Protein AF-A0A1A9CVL1-F1 (afdb_monomer_lite)

Foldseek 3Di:
DVVVLVVLQVLLVQLQCLLVCPVVNLVVVLVCLCPPPPCRPDDPDDSNVSNVRSNVSNVVSVVVSVVVD

Secondary structure (DSSP, 8-state):
-HHHHHHHHHHHHHHHHHHTTGGGHHHHHHHHHHHH-SS---TT--HHHHHHHHHHHHHHHHHHHHHH-

Radius of gyration: 13.57 Å; chains: 1; bounding box: 29×23×36 Å

pLDDT: mean 84.89, std 7.81, range [56.56, 93.5]

Sequence (69 aa):
MHLHFACVAIGGVAGILLALNFRDSAYRVYELLMNRSPVSPGFGFSPLLLRITGAVLGISLIAQIATRL

Structure (mmCIF, N/CA/C/O backbone):
data_AF-A0A1A9CVL1-F1
#
_entry.id   AF-A0A1A9CVL1-F1
#
loop_
_atom_site.group_PDB
_atom_site.id
_atom_site.type_symbol
_atom_site.label_atom_id
_atom_site.label_alt_id
_atom_site.label_comp_id
_atom_site.label_asym_id
_atom_site.label_entity_id
_atom_site.label_seq_id
_atom_site.pdbx_PDB_ins_code
_atom_site.Cartn_x
_atom_site.Cartn_y
_atom_site.Cartn_z
_atom_site.occupancy
_atom_site.B_iso_or_equiv
_atom_site.auth_seq_id
_atom_site.auth_comp_id
_atom_site.auth_asym_id
_atom_site.auth_atom_id
_atom_site.pdbx_PDB_model_num
ATOM 1 N N . MET A 1 1 ? 13.656 -16.493 -12.514 1.00 65.12 1 MET A N 1
ATOM 2 C CA . MET A 1 1 ? 13.633 -15.036 -12.791 1.00 65.12 1 MET A CA 1
ATOM 3 C C . MET A 1 1 ? 12.218 -14.513 -13.041 1.00 65.12 1 MET A C 1
ATOM 5 O O . MET A 1 1 ? 11.838 -13.547 -12.396 1.00 65.12 1 MET A O 1
ATOM 9 N N . HIS A 1 2 ? 11.397 -15.172 -13.866 1.00 76.44 2 HIS A N 1
ATOM 10 C CA . HIS A 1 2 ? 10.021 -14.723 -14.156 1.00 76.44 2 HIS A CA 1
ATOM 11 C C . HIS A 1 2 ? 9.079 -14.658 -12.940 1.00 76.44 2 HIS A C 1
ATOM 13 O O . HIS A 1 2 ? 8.295 -13.722 -12.836 1.00 76.44 2 HIS A O 1
ATOM 19 N N . LEU A 1 3 ? 9.199 -15.586 -11.981 1.00 83.38 3 LEU A N 1
ATOM 20 C CA . LEU A 1 3 ? 8.381 -15.572 -10.758 1.00 83.38 3 LEU A CA 1
ATOM 21 C C . LEU A 1 3 ? 8.624 -14.318 -9.900 1.00 83.38 3 LEU A C 1
ATOM 23 O O . LEU A 1 3 ? 7.685 -13.731 -9.377 1.00 83.38 3 LEU A O 1
ATOM 27 N N . HIS A 1 4 ? 9.881 -13.877 -9.802 1.00 81.62 4 HIS A N 1
ATOM 28 C CA . HIS A 1 4 ? 10.238 -12.661 -9.073 1.00 81.62 4 HIS A CA 1
ATOM 29 C C . HIS A 1 4 ? 9.615 -11.425 -9.733 1.00 81.62 4 HIS A C 1
ATOM 31 O O . HIS A 1 4 ? 8.985 -10.620 -9.055 1.00 81.62 4 HIS A O 1
ATOM 37 N N . PHE A 1 5 ? 9.720 -11.307 -11.061 1.00 82.56 5 PHE A N 1
ATOM 38 C CA .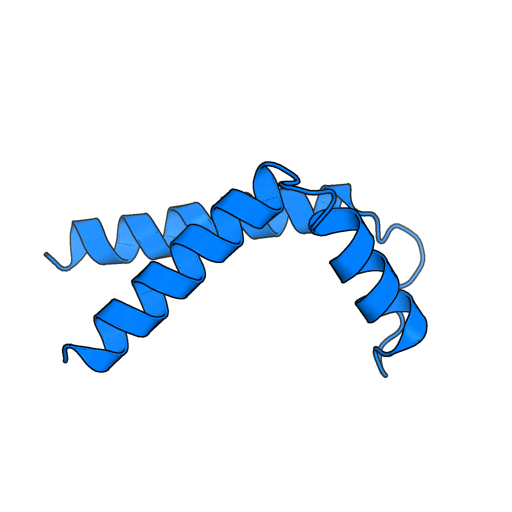 PHE A 1 5 ? 9.075 -10.224 -11.809 1.00 82.56 5 PHE A CA 1
ATOM 39 C C . PHE A 1 5 ? 7.552 -10.221 -11.642 1.00 82.56 5 PHE A C 1
ATOM 41 O O . PHE A 1 5 ? 6.973 -9.160 -11.429 1.00 82.56 5 PHE A O 1
ATOM 48 N N . ALA A 1 6 ? 6.912 -11.394 -11.672 1.00 84.69 6 ALA A N 1
ATOM 49 C CA . ALA A 1 6 ? 5.474 -11.509 -11.449 1.00 84.69 6 ALA A CA 1
ATOM 50 C C . ALA A 1 6 ? 5.070 -11.028 -10.045 1.00 84.69 6 ALA A C 1
ATOM 52 O O . ALA A 1 6 ? 4.147 -10.227 -9.920 1.00 84.69 6 ALA A O 1
ATOM 53 N N . CYS A 1 7 ? 5.790 -11.440 -8.995 1.00 85.69 7 CYS A N 1
ATOM 54 C CA . CYS A 1 7 ? 5.516 -10.989 -7.628 1.00 85.69 7 CYS A CA 1
ATOM 55 C C . CYS A 1 7 ? 5.676 -9.472 -7.467 1.00 85.69 7 CYS A C 1
ATOM 57 O O . CYS A 1 7 ? 4.819 -8.829 -6.862 1.00 85.69 7 CYS A O 1
ATOM 59 N N . VAL A 1 8 ? 6.741 -8.891 -8.027 1.00 87.19 8 VAL A N 1
ATOM 60 C CA . VAL A 1 8 ? 6.984 -7.442 -7.951 1.00 87.19 8 VAL A CA 1
ATOM 61 C C . VAL A 1 8 ? 5.906 -6.671 -8.717 1.00 87.19 8 VAL A C 1
ATOM 63 O O . VAL A 1 8 ? 5.405 -5.670 -8.212 1.00 87.19 8 VAL A O 1
ATOM 66 N N . ALA A 1 9 ? 5.487 -7.155 -9.890 1.00 86.38 9 ALA 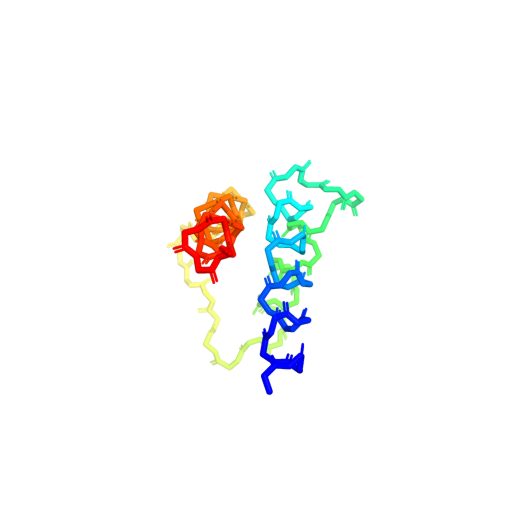A N 1
ATOM 67 C CA . ALA A 1 9 ? 4.465 -6.496 -10.701 1.00 86.38 9 ALA A CA 1
ATOM 68 C C . ALA A 1 9 ? 3.093 -6.528 -10.016 1.00 86.38 9 ALA A C 1
ATOM 70 O O . ALA A 1 9 ? 2.436 -5.495 -9.894 1.00 86.38 9 ALA A O 1
ATOM 71 N N . ILE A 1 10 ? 2.685 -7.696 -9.511 1.00 89.94 10 ILE A N 1
ATOM 72 C CA . ILE A 1 10 ? 1.417 -7.860 -8.790 1.00 89.94 10 ILE A CA 1
ATOM 73 C C . ILE A 1 10 ? 1.421 -7.010 -7.514 1.00 89.94 10 ILE A C 1
ATOM 75 O O . ILE A 1 10 ? 0.451 -6.298 -7.256 1.00 89.94 10 ILE A O 1
ATOM 79 N N . GLY A 1 11 ? 2.517 -7.028 -6.747 1.00 89.75 11 GLY A N 1
ATOM 80 C CA . GLY A 1 11 ? 2.671 -6.201 -5.548 1.00 89.75 11 GLY A CA 1
ATOM 81 C C . GLY A 1 11 ? 2.626 -4.701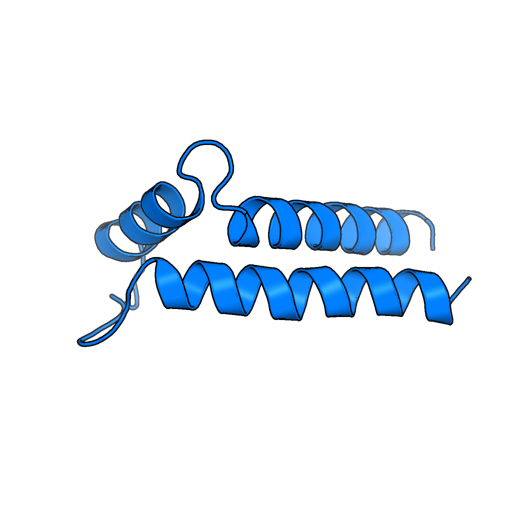 -5.853 1.00 89.75 11 GLY A C 1
ATOM 82 O O . GLY A 1 11 ? 1.958 -3.948 -5.146 1.00 89.75 11 GLY A O 1
ATOM 83 N N . GLY A 1 12 ? 3.267 -4.276 -6.944 1.00 89.25 12 GLY A N 1
ATOM 84 C CA . GLY A 1 12 ? 3.254 -2.892 -7.415 1.00 89.25 12 GLY A CA 1
ATOM 85 C C . GLY A 1 12 ? 1.849 -2.405 -7.771 1.00 89.25 12 GLY A C 1
ATOM 86 O O . GLY A 1 12 ? 1.395 -1.374 -7.270 1.00 89.25 12 GLY A O 1
ATOM 87 N N . VAL A 1 13 ? 1.123 -3.186 -8.576 1.00 91.00 13 VAL A N 1
ATOM 88 C CA . VAL A 1 13 ? -0.261 -2.881 -8.973 1.00 91.00 13 VAL A CA 1
ATOM 89 C C . VAL A 1 13 ? -1.194 -2.876 -7.761 1.00 91.00 13 VAL A C 1
ATOM 91 O O . VAL A 1 13 ? -1.993 -1.953 -7.610 1.00 91.00 13 VAL A O 1
ATOM 94 N N . ALA A 1 14 ? -1.071 -3.856 -6.862 1.00 90.06 14 ALA A N 1
ATOM 95 C CA . ALA A 1 14 ? -1.865 -3.909 -5.637 1.00 90.06 14 ALA A CA 1
ATOM 96 C C . ALA A 1 14 ? -1.626 -2.681 -4.739 1.00 90.06 14 ALA A C 1
ATOM 98 O O . ALA A 1 14 ? -2.585 -2.116 -4.211 1.00 90.06 14 ALA A O 1
ATOM 99 N N . GLY A 1 15 ? -0.375 -2.223 -4.615 1.00 90.25 15 GLY A N 1
ATOM 100 C CA . GLY A 1 15 ? -0.025 -1.001 -3.887 1.00 90.25 15 GLY A CA 1
ATOM 101 C C . GLY A 1 15 ? -0.673 0.254 -4.482 1.00 90.25 15 GLY A C 1
ATOM 102 O O . GLY A 1 15 ? -1.264 1.048 -3.748 1.00 90.25 15 GLY A O 1
ATOM 103 N N . ILE A 1 16 ? -0.655 0.402 -5.811 1.00 90.88 16 ILE A N 1
ATOM 104 C CA . ILE A 1 16 ? -1.320 1.527 -6.494 1.00 90.88 16 ILE A CA 1
ATOM 105 C C . ILE A 1 16 ? -2.837 1.485 -6.293 1.00 90.88 16 ILE A C 1
ATOM 107 O O . ILE A 1 16 ? -3.445 2.508 -5.975 1.00 90.88 16 ILE A O 1
ATOM 111 N N . LEU A 1 17 ? -3.464 0.316 -6.441 1.00 90.56 17 LEU A N 1
ATOM 112 C CA . LEU A 1 17 ? -4.905 0.168 -6.218 1.00 90.56 17 LEU A CA 1
ATOM 113 C C . LEU A 1 17 ? -5.288 0.509 -4.772 1.00 90.56 17 LEU A C 1
ATOM 115 O O . LEU A 1 17 ? -6.307 1.164 -4.543 1.00 90.56 17 LEU A O 1
ATOM 119 N N . LEU A 1 18 ? -4.441 0.135 -3.807 1.00 90.81 18 LEU A N 1
ATOM 120 C CA . LEU A 1 18 ? -4.601 0.515 -2.407 1.00 90.81 18 LEU A CA 1
ATOM 121 C C . LEU A 1 18 ? -4.501 2.037 -2.220 1.00 90.81 18 LEU A C 1
ATOM 123 O O . LEU A 1 18 ? -5.340 2.617 -1.534 1.00 90.81 18 LEU A O 1
ATOM 127 N N . ALA A 1 19 ? -3.535 2.693 -2.868 1.00 90.62 19 ALA A N 1
ATOM 128 C CA . ALA A 1 19 ? -3.348 4.146 -2.822 1.00 90.62 19 ALA A CA 1
ATOM 129 C C . ALA A 1 19 ? -4.545 4.929 -3.380 1.00 90.62 19 ALA A C 1
ATOM 131 O O . ALA A 1 19 ? -5.006 5.909 -2.777 1.00 90.62 19 ALA A O 1
ATOM 132 N N . LEU A 1 20 ? -5.085 4.464 -4.509 1.00 90.81 20 LEU A N 1
ATOM 133 C CA . LEU A 1 20 ? -6.269 5.030 -5.156 1.00 90.81 20 LEU A CA 1
ATOM 134 C C . LEU A 1 20 ? -7.570 4.724 -4.400 1.00 90.81 20 LEU A C 1
ATOM 136 O O . LEU A 1 20 ? -8.623 5.222 -4.788 1.00 90.81 20 LEU A O 1
ATOM 140 N N . ASN A 1 21 ? -7.502 3.954 -3.307 1.00 88.38 21 ASN A N 1
ATOM 141 C CA . ASN A 1 21 ? -8.657 3.491 -2.542 1.00 88.38 21 ASN A CA 1
ATOM 142 C C . ASN A 1 21 ? -9.697 2.785 -3.432 1.00 88.38 21 ASN A C 1
ATOM 144 O O . ASN A 1 21 ? -10.903 3.007 -3.306 1.00 88.38 21 ASN A O 1
ATOM 148 N N . PHE A 1 22 ? -9.235 1.952 -4.367 1.00 88.56 22 PHE A N 1
ATOM 149 C CA . PHE A 1 22 ? -10.125 1.261 -5.290 1.00 88.56 22 PHE A CA 1
ATOM 150 C C . PHE A 1 22 ? -11.076 0.339 -4.517 1.00 88.56 22 PHE A C 1
ATOM 152 O O . PHE A 1 22 ? -10.638 -0.561 -3.802 1.00 88.56 22 PHE A O 1
ATOM 159 N N . ARG A 1 23 ? -12.389 0.554 -4.664 1.00 88.31 23 ARG A N 1
ATOM 160 C CA . ARG A 1 23 ? -13.432 -0.226 -3.970 1.00 88.31 23 ARG A CA 1
ATOM 161 C C . ARG A 1 23 ? -13.287 -0.205 -2.437 1.00 88.31 23 ARG A C 1
ATOM 163 O O . ARG A 1 23 ? -13.514 -1.220 -1.775 1.00 88.31 23 ARG A O 1
ATOM 170 N N . ASP A 1 24 ? -12.868 0.934 -1.888 1.00 87.69 24 ASP A N 1
ATOM 171 C CA . ASP A 1 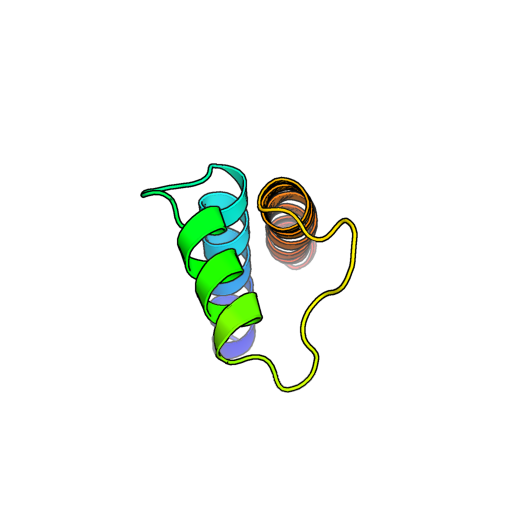24 ? -12.628 1.121 -0.451 1.00 87.69 24 ASP A CA 1
ATOM 172 C C . ASP A 1 24 ? -11.625 0.120 0.133 1.00 87.69 24 ASP A C 1
ATOM 174 O O . ASP A 1 24 ? -11.698 -0.286 1.297 1.00 87.69 24 ASP A O 1
ATOM 178 N N . SER A 1 25 ? -10.657 -0.292 -0.689 1.00 88.06 25 SER A N 1
ATOM 179 C CA . SER A 1 25 ? -9.609 -1.232 -0.307 1.00 88.06 25 SER A CA 1
ATOM 180 C C . SER A 1 25 ? -8.843 -0.774 0.931 1.00 88.06 25 SER A C 1
ATOM 182 O O . SER A 1 25 ? -8.549 -1.600 1.790 1.00 88.06 25 SER A O 1
ATOM 184 N N . ALA A 1 26 ? -8.551 0.525 1.070 1.00 87.69 26 ALA A N 1
ATOM 185 C CA . ALA A 1 26 ? -7.813 1.029 2.225 1.00 87.69 26 ALA A CA 1
ATOM 186 C C . ALA A 1 26 ? -8.619 0.874 3.521 1.00 87.69 26 ALA A C 1
ATOM 188 O O . ALA A 1 26 ? -8.052 0.512 4.547 1.00 87.69 26 ALA A O 1
ATOM 189 N N . TYR A 1 27 ? -9.938 1.072 3.462 1.00 88.69 27 TYR A N 1
ATOM 190 C CA . TYR A 1 27 ? -10.830 0.863 4.603 1.00 88.69 27 TYR A CA 1
ATOM 191 C C . TYR A 1 27 ? -10.976 -0.613 4.968 1.00 88.69 27 TYR A C 1
ATOM 193 O O . TYR A 1 27 ? -10.908 -0.953 6.143 1.00 88.69 27 TYR A O 1
ATOM 201 N N . ARG A 1 28 ? -11.102 -1.507 3.984 1.00 89.56 28 ARG A N 1
ATOM 202 C CA . ARG A 1 28 ? -11.180 -2.957 4.240 1.00 89.56 28 ARG A CA 1
ATOM 203 C C . ARG A 1 28 ? -9.889 -3.511 4.834 1.00 89.56 28 ARG A C 1
ATOM 205 O O . ARG A 1 28 ? -9.925 -4.353 5.724 1.00 89.56 28 ARG A O 1
ATOM 212 N N . VAL A 1 29 ? -8.742 -3.039 4.346 1.00 88.19 29 VAL A N 1
ATOM 213 C CA . VAL A 1 29 ? -7.431 -3.418 4.891 1.00 88.19 29 VAL A CA 1
ATOM 214 C C . VAL A 1 29 ? -7.251 -2.843 6.293 1.00 88.19 29 VAL A C 1
ATOM 216 O O . VAL A 1 29 ? -6.784 -3.552 7.179 1.00 88.19 29 VAL A O 1
ATOM 219 N N . TYR A 1 30 ? -7.671 -1.596 6.515 1.00 88.44 30 TYR A N 1
ATOM 220 C CA . TYR A 1 30 ? -7.702 -0.984 7.841 1.00 88.44 30 TYR A CA 1
ATOM 221 C C . TYR A 1 30 ? -8.550 -1.798 8.824 1.00 88.44 30 TYR A C 1
ATOM 223 O O . TYR A 1 30 ? -8.074 -2.141 9.900 1.00 88.44 30 TYR A O 1
ATOM 231 N N . GLU A 1 31 ? -9.773 -2.162 8.438 1.00 88.69 31 GLU A N 1
ATOM 232 C CA . 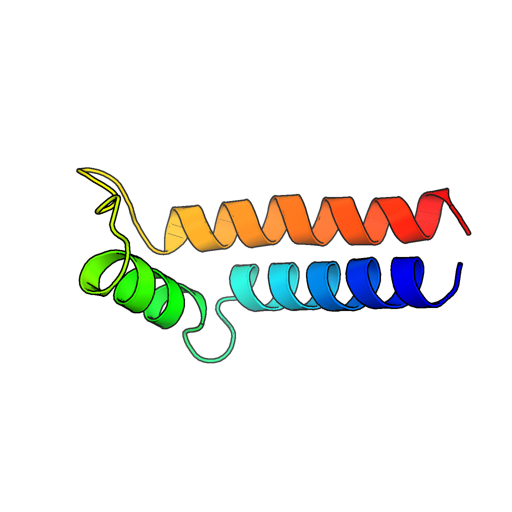GLU A 1 31 ? -10.690 -2.963 9.249 1.00 88.69 31 GLU A CA 1
ATOM 233 C C . GLU A 1 31 ? -10.113 -4.351 9.553 1.00 88.69 31 GLU A C 1
ATOM 235 O O . GLU A 1 31 ? -10.162 -4.814 10.692 1.00 88.69 31 GLU A O 1
ATOM 240 N N . LEU A 1 32 ? -9.508 -5.007 8.558 1.00 87.81 32 LEU A N 1
ATOM 241 C CA . LEU A 1 32 ? -8.854 -6.298 8.747 1.00 87.81 32 LEU A CA 1
ATOM 242 C C . LEU A 1 32 ? -7.674 -6.197 9.718 1.00 87.81 32 LEU A C 1
ATOM 244 O O . LEU A 1 32 ? -7.526 -7.057 10.585 1.00 87.81 32 LEU A O 1
ATOM 248 N N . LEU A 1 33 ? -6.860 -5.145 9.608 1.00 86.56 33 LEU A N 1
ATOM 249 C CA . LEU A 1 33 ? -5.761 -4.891 10.536 1.00 86.56 33 LEU A CA 1
ATOM 250 C C . LEU A 1 33 ? -6.281 -4.590 11.941 1.00 86.56 33 LEU A C 1
ATOM 252 O O . LEU A 1 33 ? -5.754 -5.126 12.905 1.00 86.56 33 LEU A O 1
ATOM 256 N N . MET A 1 34 ? -7.344 -3.806 12.084 1.00 84.81 34 MET A N 1
ATOM 257 C CA . MET A 1 34 ? -7.889 -3.489 13.401 1.00 84.81 34 MET A CA 1
ATOM 258 C C . MET A 1 34 ? -8.499 -4.716 14.092 1.00 84.81 34 MET A C 1
ATOM 260 O O . MET A 1 34 ? -8.310 -4.906 15.290 1.00 84.81 34 MET A O 1
ATOM 264 N N . ASN A 1 35 ? -9.192 -5.568 13.331 1.00 85.56 35 ASN A N 1
ATOM 265 C CA . ASN A 1 35 ? -9.965 -6.687 13.873 1.00 85.56 35 ASN A CA 1
ATOM 266 C C . ASN A 1 35 ? -9.187 -8.003 13.967 1.00 85.56 35 ASN A C 1
ATOM 268 O O . ASN A 1 35 ? -9.584 -8.891 14.720 1.00 85.56 35 ASN A O 1
ATOM 272 N N . ARG A 1 36 ? -8.132 -8.184 13.163 1.00 83.81 36 ARG A N 1
ATOM 273 C CA . ARG A 1 36 ? -7.397 -9.458 13.077 1.00 83.81 36 ARG A CA 1
ATOM 274 C C . ARG A 1 36 ? -5.893 -9.340 13.265 1.00 83.81 36 ARG A C 1
ATOM 276 O O . ARG A 1 36 ? -5.233 -10.376 13.334 1.00 83.81 36 ARG A O 1
ATOM 283 N N . SER A 1 37 ? -5.333 -8.133 13.339 1.00 77.06 37 SER A N 1
ATOM 284 C CA . SER A 1 37 ? -3.905 -7.999 13.617 1.00 77.06 37 SER A CA 1
ATOM 285 C C . SER A 1 37 ? -3.621 -8.349 15.081 1.00 77.06 37 SER A C 1
ATOM 287 O O . SER A 1 37 ? -4.249 -7.773 15.970 1.00 77.06 37 SER A O 1
ATOM 289 N N . PRO A 1 38 ? -2.633 -9.218 15.363 1.00 74.06 38 PRO A N 1
ATOM 290 C CA . PRO A 1 38 ? -2.129 -9.418 16.723 1.00 74.06 38 PRO A CA 1
ATOM 291 C C . PRO A 1 38 ? -1.458 -8.150 17.274 1.00 74.06 38 PRO A C 1
ATOM 293 O O . PRO A 1 38 ? -1.321 -7.988 18.482 1.00 74.06 38 PRO A O 1
ATOM 296 N N . VAL A 1 39 ? -1.066 -7.234 16.384 1.00 71.38 39 VAL A N 1
ATOM 297 C CA . VAL A 1 39 ? -0.540 -5.911 16.708 1.00 71.38 39 VAL A CA 1
ATOM 298 C C . VAL A 1 39 ? -1.607 -4.905 16.294 1.00 71.38 39 VAL A C 1
ATOM 300 O O . VAL A 1 39 ? -1.611 -4.436 15.153 1.00 71.38 39 VAL A O 1
ATOM 303 N N . SER A 1 40 ? -2.575 -4.658 17.180 1.00 62.81 40 SER A N 1
ATOM 304 C CA . SER A 1 40 ? -3.618 -3.656 16.938 1.00 62.81 40 SER A CA 1
ATOM 305 C C . SER A 1 40 ? -2.929 -2.318 16.664 1.00 62.81 40 SER A C 1
ATOM 307 O O . SER A 1 40 ? -2.155 -1.843 17.504 1.00 62.81 40 SER A O 1
ATOM 309 N N . PRO A 1 41 ? -3.110 -1.743 15.470 1.00 68.62 41 PRO A N 1
ATOM 310 C CA . PRO A 1 41 ? -2.413 -0.527 15.128 1.00 68.62 41 PRO A CA 1
ATOM 311 C C . PRO A 1 41 ? -3.020 0.611 15.960 1.00 68.62 41 PRO A C 1
ATOM 313 O O . PRO A 1 41 ? -4.208 0.907 15.870 1.00 68.62 41 PRO A O 1
ATOM 316 N N . GLY A 1 42 ? -2.201 1.161 16.858 1.00 74.81 42 GLY A N 1
ATOM 317 C CA . GLY A 1 42 ? -2.640 2.056 17.926 1.00 74.81 42 GLY A CA 1
ATOM 318 C C . GLY A 1 42 ? -3.114 3.436 17.458 1.00 74.81 42 GLY A C 1
ATOM 319 O O . GLY A 1 42 ? -3.437 3.674 16.293 1.00 74.81 42 GLY A O 1
ATOM 320 N N . PHE A 1 43 ? -3.147 4.376 18.404 1.00 68.75 43 PHE A N 1
ATOM 321 C CA . PHE A 1 43 ? -3.626 5.740 18.181 1.00 68.75 43 PHE A CA 1
ATOM 322 C C . PHE A 1 43 ? -2.930 6.399 16.975 1.00 68.75 43 PHE A C 1
ATOM 324 O O . PHE A 1 43 ? -1.704 6.457 16.912 1.00 68.75 43 PHE A O 1
ATOM 331 N N . GLY A 1 44 ? -3.717 6.891 16.013 1.00 74.31 44 GLY A N 1
ATOM 332 C CA . GLY A 1 44 ? -3.215 7.523 14.786 1.00 74.31 44 GLY A CA 1
ATOM 333 C C . GLY A 1 44 ? -3.151 6.609 13.557 1.00 74.31 44 GLY A C 1
ATOM 334 O O . GLY A 1 44 ? -2.921 7.107 12.452 1.00 74.31 44 GLY A O 1
ATOM 335 N N . PHE A 1 45 ? -3.413 5.303 13.693 1.00 82.44 45 PHE A N 1
ATOM 336 C CA . PHE A 1 45 ? -3.591 4.458 12.517 1.00 82.44 45 PHE A CA 1
ATOM 337 C C . PHE A 1 45 ? -4.864 4.846 11.770 1.00 82.44 45 PHE A C 1
ATOM 339 O O . PHE A 1 45 ? -5.949 4.921 12.346 1.00 82.44 45 PHE A O 1
ATOM 346 N N . SER A 1 46 ? -4.730 5.107 10.473 1.00 86.44 46 SER A N 1
ATOM 347 C CA . SER A 1 46 ? -5.835 5.549 9.632 1.00 86.44 46 SER A CA 1
ATOM 348 C C . SER A 1 46 ? -5.722 4.963 8.225 1.00 86.44 46 SER A C 1
ATOM 350 O O . SER A 1 46 ? -4.615 4.659 7.764 1.00 86.44 46 SER A O 1
ATOM 352 N N . PRO A 1 47 ? -6.841 4.874 7.488 1.00 86.69 47 PRO A N 1
ATOM 353 C CA . PRO A 1 47 ? -6.832 4.479 6.081 1.00 86.69 47 PRO A CA 1
ATOM 354 C C . PRO A 1 47 ? -5.916 5.353 5.209 1.00 86.69 47 PRO A C 1
ATOM 356 O O . PRO A 1 47 ? -5.418 4.896 4.184 1.00 86.69 47 PRO A O 1
ATOM 359 N N . LEU A 1 48 ? -5.642 6.600 5.611 1.00 88.69 48 LEU A N 1
ATOM 360 C CA . LEU A 1 48 ? -4.724 7.490 4.894 1.00 88.69 48 LEU A CA 1
ATOM 361 C C . LEU A 1 48 ? -3.282 6.975 4.915 1.00 88.69 48 LEU A C 1
ATOM 363 O O . LEU A 1 48 ? -2.617 7.002 3.880 1.00 88.69 48 LEU A O 1
ATOM 367 N N . LEU A 1 49 ? -2.813 6.447 6.049 1.00 89.00 49 LEU A N 1
ATOM 368 C CA . LEU A 1 49 ? -1.472 5.863 6.143 1.00 89.00 49 LEU A CA 1
ATOM 369 C C . LEU A 1 49 ? -1.324 4.648 5.226 1.00 89.00 49 LEU A C 1
ATOM 371 O O . LEU A 1 49 ? -0.290 4.498 4.577 1.00 89.00 49 LEU A O 1
ATOM 375 N N . LEU A 1 50 ? -2.371 3.826 5.110 1.00 90.56 50 LEU A N 1
ATOM 376 C CA . LEU A 1 50 ? -2.412 2.687 4.186 1.00 90.56 50 LEU A CA 1
ATOM 377 C C . LEU A 1 50 ? -2.349 3.120 2.720 1.00 90.56 50 LEU A C 1
ATOM 379 O O . LEU A 1 50 ? -1.697 2.475 1.903 1.00 90.56 50 LEU A O 1
ATOM 383 N N . ARG A 1 51 ? -2.988 4.240 2.376 1.00 91.62 51 ARG A N 1
ATOM 384 C CA . ARG A 1 51 ? -2.930 4.789 1.017 1.00 91.62 51 ARG A CA 1
ATOM 385 C C . ARG A 1 51 ? -1.548 5.338 0.683 1.00 91.62 51 ARG A C 1
ATOM 387 O O . ARG A 1 51 ? -1.040 5.071 -0.401 1.00 91.62 51 ARG A O 1
ATOM 394 N N . ILE A 1 52 ? -0.931 6.070 1.612 1.00 92.38 52 ILE A N 1
ATOM 395 C CA . ILE A 1 52 ? 0.422 6.615 1.437 1.00 92.38 52 ILE A CA 1
ATOM 396 C C . ILE A 1 52 ? 1.437 5.476 1.309 1.00 92.38 52 ILE A C 1
ATOM 398 O O . ILE A 1 52 ? 2.245 5.474 0.384 1.00 92.38 52 ILE A O 1
ATOM 402 N N . THR A 1 53 ? 1.370 4.474 2.188 1.00 91.25 53 THR A N 1
ATOM 403 C CA . THR A 1 53 ? 2.248 3.295 2.103 1.00 91.25 53 THR A CA 1
ATOM 404 C C . THR A 1 53 ? 2.017 2.504 0.820 1.00 91.25 53 THR A C 1
ATOM 406 O O . THR A 1 53 ? 2.989 2.148 0.159 1.00 91.25 53 THR A O 1
ATOM 409 N N . GLY A 1 54 ? 0.761 2.303 0.406 1.00 91.25 54 GLY A N 1
ATOM 410 C CA . GLY A 1 54 ? 0.425 1.713 -0.891 1.00 91.25 54 GLY A CA 1
ATOM 411 C C . GLY A 1 54 ? 1.033 2.480 -2.070 1.00 91.25 54 GLY A C 1
ATOM 412 O O . GLY A 1 54 ? 1.599 1.860 -2.967 1.00 91.25 54 GLY A O 1
ATOM 413 N N . ALA A 1 55 ? 0.999 3.817 -2.039 1.00 92.25 55 ALA A N 1
ATOM 414 C CA . ALA A 1 55 ? 1.574 4.657 -3.088 1.00 92.25 55 ALA A CA 1
ATOM 415 C C . ALA A 1 55 ? 3.099 4.508 -3.145 1.00 92.25 55 ALA A C 1
ATOM 417 O O . ALA A 1 55 ? 3.653 4.211 -4.200 1.00 92.25 55 ALA A O 1
ATOM 418 N N . VAL A 1 56 ? 3.771 4.663 -2.002 1.00 93.50 56 VAL A N 1
ATOM 419 C CA . VAL A 1 56 ? 5.235 4.588 -1.904 1.00 93.50 56 VAL A CA 1
ATOM 420 C C . VAL A 1 56 ? 5.740 3.208 -2.319 1.00 93.50 56 VAL A C 1
ATOM 422 O O . VAL A 1 56 ? 6.634 3.109 -3.160 1.00 93.50 56 VAL A O 1
ATOM 425 N N . LEU A 1 57 ? 5.158 2.137 -1.773 1.00 91.75 57 LEU A N 1
ATOM 426 C CA . LEU A 1 57 ? 5.554 0.767 -2.100 1.00 91.75 57 LEU A CA 1
ATOM 427 C C . LEU A 1 57 ? 5.208 0.416 -3.549 1.00 91.75 57 LEU A C 1
ATOM 429 O O . LEU A 1 57 ? 6.047 -0.138 -4.254 1.00 91.75 57 LEU A O 1
ATOM 433 N N . GLY A 1 58 ? 4.010 0.782 -4.013 1.00 90.31 58 GLY A N 1
ATOM 434 C CA . GLY A 1 58 ? 3.559 0.519 -5.377 1.00 90.31 58 GLY A CA 1
ATOM 435 C C . GLY A 1 58 ? 4.479 1.145 -6.424 1.00 90.31 58 GLY A C 1
ATOM 436 O O . GLY A 1 58 ? 4.969 0.455 -7.318 1.00 90.31 58 GLY A O 1
ATOM 437 N N . ILE A 1 59 ? 4.787 2.436 -6.258 1.00 90.75 59 ILE A N 1
ATOM 438 C CA . ILE A 1 59 ? 5.710 3.174 -7.130 1.00 90.75 59 ILE A CA 1
ATOM 439 C C . ILE A 1 59 ? 7.120 2.582 -7.053 1.00 90.75 59 ILE A C 1
ATOM 441 O O . ILE A 1 59 ? 7.747 2.383 -8.090 1.00 90.75 59 ILE A O 1
ATOM 445 N N . SER A 1 60 ? 7.612 2.254 -5.854 1.00 89.75 60 SER A N 1
ATOM 446 C CA . SER A 1 60 ? 8.968 1.711 -5.680 1.00 89.75 60 SER A CA 1
ATOM 447 C C . SER A 1 60 ? 9.143 0.358 -6.372 1.00 89.75 60 SER A C 1
ATOM 449 O O . SER A 1 60 ? 10.156 0.130 -7.029 1.00 89.75 60 SER A O 1
ATOM 451 N N . L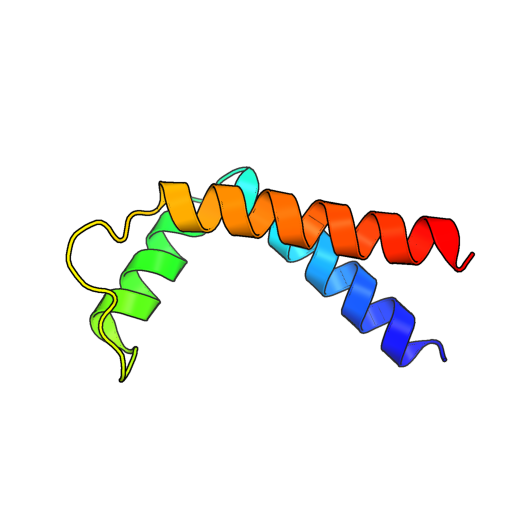EU A 1 61 ? 8.148 -0.529 -6.275 1.00 89.38 61 LEU A N 1
ATOM 452 C CA . LEU A 1 61 ? 8.172 -1.842 -6.926 1.00 89.38 61 LEU A CA 1
ATOM 453 C C . LEU A 1 61 ? 8.092 -1.720 -8.454 1.00 89.38 61 LEU A C 1
ATOM 455 O O . LEU A 1 61 ? 8.807 -2.417 -9.170 1.00 89.38 61 LEU A O 1
ATOM 459 N N . ILE A 1 62 ? 7.282 -0.795 -8.970 1.00 86.88 62 ILE A N 1
ATOM 460 C CA . ILE A 1 62 ? 7.195 -0.544 -10.416 1.00 86.88 62 ILE A CA 1
ATOM 461 C C . ILE A 1 62 ? 8.485 0.089 -10.946 1.00 86.88 62 ILE A C 1
ATOM 463 O O . ILE A 1 62 ? 9.000 -0.343 -11.977 1.00 86.88 62 ILE A O 1
ATOM 467 N N . ALA A 1 63 ? 9.064 1.047 -10.221 1.00 87.25 63 ALA A N 1
ATOM 468 C CA . ALA A 1 63 ? 10.367 1.617 -10.554 1.00 87.25 63 ALA A CA 1
ATOM 469 C C . ALA A 1 63 ? 11.476 0.550 -10.527 1.00 87.25 63 ALA A C 1
ATOM 471 O O . ALA A 1 63 ? 12.371 0.557 -11.371 1.00 87.25 63 ALA A O 1
ATOM 472 N N . GLN A 1 64 ? 11.399 -0.416 -9.608 1.00 86.12 64 GLN A N 1
ATOM 473 C CA . GLN A 1 64 ? 12.333 -1.540 -9.554 1.00 86.12 64 GLN A CA 1
ATOM 474 C C . GLN A 1 64 ? 12.233 -2.448 -10.788 1.00 86.12 64 GLN A C 1
ATOM 476 O O . GLN A 1 64 ? 13.252 -2.964 -11.241 1.00 86.12 64 GLN A O 1
ATOM 481 N N . ILE A 1 65 ? 11.036 -2.630 -11.355 1.00 82.56 65 ILE A N 1
ATOM 482 C CA . ILE A 1 65 ? 10.867 -3.344 -12.629 1.00 82.56 65 ILE A CA 1
ATOM 483 C C . ILE A 1 65 ? 11.488 -2.534 -13.763 1.00 82.56 65 ILE A C 1
ATOM 485 O O . ILE A 1 65 ? 12.271 -3.087 -14.523 1.00 82.56 65 ILE A O 1
ATOM 489 N N . ALA A 1 66 ? 11.191 -1.235 -13.845 1.00 78.31 66 ALA A N 1
ATOM 490 C CA . ALA A 1 66 ? 11.686 -0.367 -14.914 1.00 78.31 66 ALA A CA 1
ATOM 491 C C . ALA A 1 66 ? 13.218 -0.203 -14.919 1.00 78.31 66 ALA A C 1
ATOM 493 O O . ALA A 1 66 ? 13.805 0.005 -15.970 1.00 78.31 66 ALA A O 1
ATOM 494 N N . THR A 1 67 ? 13.865 -0.301 -13.755 1.00 82.75 67 THR A N 1
ATOM 495 C CA . THR A 1 67 ? 15.331 -0.192 -13.609 1.00 82.75 67 THR A CA 1
ATOM 496 C C . THR A 1 67 ? 16.073 -1.521 -13.765 1.00 82.75 67 THR A C 1
ATOM 498 O O . THR A 1 67 ? 17.297 -1.521 -13.868 1.00 82.75 67 THR A O 1
ATOM 501 N N . ARG A 1 68 ? 15.360 -2.655 -13.745 1.00 69.38 68 ARG A N 1
ATOM 502 C CA . ARG A 1 68 ? 15.923 -4.004 -13.948 1.00 69.38 68 ARG A CA 1
ATOM 503 C C . ARG A 1 68 ? 15.511 -4.644 -15.279 1.00 69.38 68 ARG A C 1
ATOM 505 O O . ARG A 1 68 ? 15.841 -5.813 -15.490 1.00 69.38 68 ARG A O 1
ATOM 512 N N . LEU A 1 69 ? 14.767 -3.915 -16.109 1.00 56.56 69 LEU A N 1
ATOM 513 C CA . LEU A 1 69 ? 14.467 -4.246 -17.503 1.00 56.56 69 LEU A CA 1
ATOM 514 C C . LEU A 1 69 ? 15.610 -3.764 -18.401 1.00 56.56 69 LEU A C 1
ATOM 516 O O . LEU A 1 69 ? 15.916 -4.495 -19.366 1.00 56.56 69 LEU A O 1
#